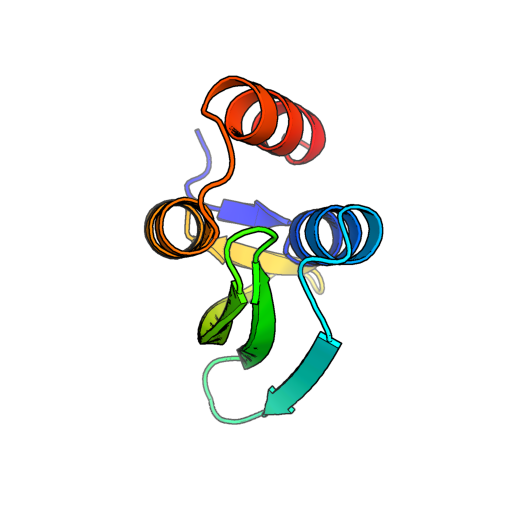Protein AF-A0A5C8EFJ3-F1 (afdb_monomer_lite)

Secondary structure (DSSP, 8-state):
--SEEEHHHHHHHHHHTT-EEEEEEEEESEEEEEEEEE-TTS-EEEEEEEEEEETTEEEEEHHHHHHHHHHTT--HHHHHHHHHHH--

Structure (mmCIF, N/CA/C/O backbone):
data_AF-A0A5C8EFJ3-F1
#
_entry.id   AF-A0A5C8EFJ3-F1
#
loop_
_atom_site.group_PDB
_atom_site.id
_atom_site.type_symbol
_atom_site.label_atom_id
_atom_site.label_alt_id
_atom_site.label_comp_id
_atom_site.label_asym_id
_atom_site.label_entity_id
_atom_site.label_seq_id
_atom_site.pdbx_PDB_ins_code
_atom_site.Cartn_x
_atom_site.Cartn_y
_atom_site.Cartn_z
_atom_site.occupancy
_atom_site.B_iso_or_equiv
_atom_site.auth_seq_id
_atom_site.auth_comp_id
_atom_site.auth_asym_id
_atom_site.auth_atom_id
_atom_site.pdbx_PDB_model_num
ATOM 1 N N . MET A 1 1 ? 7.847 0.155 20.434 1.00 52.44 1 MET A N 1
ATOM 2 C CA . MET A 1 1 ? 7.119 0.651 19.247 1.00 52.44 1 MET A CA 1
ATOM 3 C C . MET A 1 1 ? 5.839 -0.145 19.083 1.00 52.44 1 MET A C 1
ATOM 5 O O . MET A 1 1 ? 5.882 -1.354 19.277 1.00 52.44 1 MET A O 1
ATOM 9 N N . SER A 1 2 ? 4.725 0.507 18.741 1.00 60.38 2 SER A N 1
ATOM 10 C CA . SER A 1 2 ? 3.540 -0.209 18.254 1.00 60.38 2 SER A CA 1
ATOM 11 C C . SER A 1 2 ? 3.909 -0.961 16.971 1.00 60.38 2 SER A C 1
ATOM 13 O O . SER A 1 2 ? 4.573 -0.402 16.103 1.00 60.38 2 SER A O 1
ATOM 15 N N . ASN A 1 3 ? 3.495 -2.223 16.847 1.00 79.44 3 ASN A N 1
ATOM 16 C CA . ASN A 1 3 ? 3.747 -3.055 15.662 1.00 79.44 3 ASN A CA 1
ATOM 17 C C . ASN A 1 3 ? 2.766 -2.757 14.513 1.00 79.44 3 ASN A C 1
ATOM 19 O O . ASN A 1 3 ? 2.609 -3.583 13.610 1.00 79.44 3 ASN A O 1
ATOM 23 N N . PHE A 1 4 ? 2.075 -1.618 14.569 1.00 83.19 4 PHE A N 1
ATOM 24 C CA . PHE A 1 4 ? 0.985 -1.255 13.677 1.00 83.19 4 PHE A CA 1
ATOM 25 C C . PHE A 1 4 ? 1.182 0.140 13.089 1.00 83.19 4 PHE A C 1
ATOM 27 O O . PHE A 1 4 ? 1.644 1.050 13.772 1.00 83.19 4 PHE A O 1
ATOM 34 N N . TYR A 1 5 ? 0.777 0.279 11.831 1.00 85.12 5 TYR A N 1
ATOM 35 C CA . TYR A 1 5 ? 0.830 1.497 11.030 1.00 85.12 5 TYR A CA 1
ATOM 36 C C . TYR A 1 5 ? -0.572 1.865 10.565 1.00 85.12 5 TYR A C 1
ATOM 38 O O . TYR A 1 5 ? -1.376 0.974 10.292 1.00 85.12 5 TYR A O 1
ATOM 46 N N . ASP A 1 6 ? -0.854 3.160 10.445 1.00 85.56 6 ASP A N 1
ATOM 47 C CA . ASP A 1 6 ? -2.121 3.634 9.895 1.00 85.56 6 ASP A CA 1
ATOM 48 C C . ASP A 1 6 ? -2.218 3.266 8.406 1.00 85.56 6 ASP A C 1
ATOM 50 O O . ASP A 1 6 ? -1.419 3.702 7.572 1.00 85.56 6 ASP A O 1
ATOM 54 N N . ALA A 1 7 ? -3.188 2.417 8.077 1.00 83.56 7 ALA A N 1
ATOM 55 C CA . ALA A 1 7 ? -3.374 1.916 6.726 1.00 83.56 7 ALA A CA 1
ATOM 56 C C . ALA A 1 7 ? -3.719 3.021 5.732 1.00 83.56 7 ALA A C 1
ATOM 58 O O . ALA A 1 7 ? -3.289 2.965 4.581 1.00 83.56 7 ALA A O 1
ATOM 59 N N . ASP A 1 8 ? -4.503 4.007 6.161 1.00 82.12 8 ASP A N 1
ATOM 60 C CA . ASP A 1 8 ? -5.005 5.049 5.278 1.00 82.12 8 ASP A CA 1
ATOM 61 C C . ASP A 1 8 ? -3.844 5.964 4.853 1.00 82.12 8 ASP A C 1
ATOM 63 O O . ASP A 1 8 ? -3.762 6.379 3.694 1.00 82.12 8 ASP A O 1
ATOM 67 N N . ILE A 1 9 ? -2.874 6.198 5.746 1.00 85.81 9 ILE A N 1
ATOM 68 C CA . ILE A 1 9 ? -1.628 6.916 5.427 1.00 85.81 9 ILE A CA 1
ATOM 69 C C . ILE A 1 9 ? -0.789 6.133 4.409 1.00 85.81 9 ILE A C 1
ATOM 71 O O . ILE A 1 9 ? -0.375 6.698 3.393 1.00 85.81 9 ILE A O 1
ATOM 75 N N . VAL A 1 10 ? -0.588 4.830 4.637 1.00 85.25 10 VAL A N 1
ATOM 76 C CA . VAL A 1 10 ? 0.164 3.953 3.722 1.00 85.25 10 VAL A CA 1
ATOM 77 C C . VAL A 1 10 ? -0.459 3.942 2.329 1.00 85.25 10 VAL A C 1
ATOM 79 O O . VAL A 1 10 ? 0.234 4.155 1.336 1.00 85.25 10 VAL A O 1
ATOM 82 N N . ILE A 1 11 ? -1.771 3.738 2.234 1.00 82.25 11 ILE A N 1
ATOM 83 C CA . ILE A 1 11 ? -2.469 3.694 0.949 1.00 82.25 11 ILE A CA 1
ATOM 84 C C . ILE A 1 11 ? -2.362 5.038 0.221 1.00 82.25 11 ILE A C 1
ATOM 86 O O . ILE A 1 11 ? -2.041 5.065 -0.968 1.00 82.25 11 ILE A O 1
ATOM 90 N N . ASN A 1 12 ? -2.552 6.157 0.923 1.00 83.56 12 ASN A N 1
ATOM 91 C CA . ASN A 1 12 ? -2.407 7.487 0.330 1.00 83.56 12 ASN A CA 1
ATOM 92 C C . ASN A 1 12 ? -0.988 7.747 -0.196 1.00 83.56 12 ASN A C 1
ATOM 94 O O . ASN A 1 12 ? -0.830 8.351 -1.259 1.00 83.56 12 ASN A O 1
ATOM 98 N N . PHE A 1 13 ? 0.043 7.286 0.514 1.00 85.75 13 PHE A N 1
ATOM 99 C CA . PHE A 1 13 ? 1.428 7.363 0.049 1.00 85.75 13 PHE A CA 1
ATOM 100 C C . PHE A 1 13 ? 1.624 6.587 -1.262 1.00 85.75 13 PHE A C 1
ATOM 102 O O . PHE A 1 13 ? 2.137 7.131 -2.243 1.00 85.75 13 PHE A O 1
ATOM 109 N N . LEU A 1 14 ? 1.141 5.346 -1.317 1.00 83.50 14 LEU A N 1
ATOM 110 C CA . LEU A 1 14 ? 1.267 4.486 -2.492 1.00 83.50 14 LEU A CA 1
ATOM 111 C C . LEU A 1 14 ? 0.479 5.017 -3.710 1.00 83.50 14 LEU A C 1
ATOM 113 O O . LEU A 1 14 ? 0.955 4.918 -4.843 1.00 83.50 14 LEU A O 1
ATOM 117 N N . ILE A 1 15 ? -0.688 5.639 -3.490 1.00 83.31 15 ILE A N 1
ATOM 118 C CA . ILE A 1 15 ? -1.454 6.343 -4.536 1.00 83.31 15 ILE A CA 1
ATOM 119 C C . ILE A 1 15 ? -0.664 7.543 -5.071 1.00 83.31 15 ILE A C 1
ATOM 121 O O . ILE A 1 15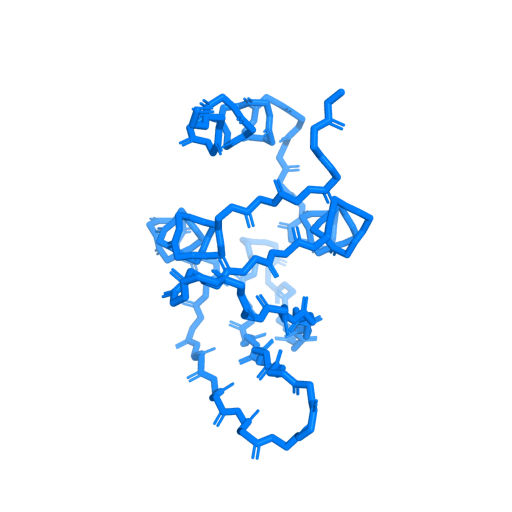 ? -0.554 7.709 -6.285 1.00 83.31 15 ILE A O 1
ATOM 125 N N . LYS A 1 16 ? -0.079 8.372 -4.192 1.00 84.38 16 LYS A N 1
ATOM 126 C CA . LYS A 1 16 ? 0.737 9.532 -4.604 1.00 84.38 16 LYS A CA 1
ATOM 127 C C . LYS A 1 16 ? 1.933 9.121 -5.461 1.00 84.38 16 LYS A C 1
ATOM 129 O O . LYS A 1 16 ? 2.261 9.816 -6.418 1.00 84.38 16 LYS A O 1
ATOM 134 N N . LYS A 1 17 ? 2.540 7.975 -5.150 1.00 80.25 17 LYS A N 1
ATOM 135 C CA . LYS A 1 17 ? 3.630 7.369 -5.928 1.00 80.25 17 LYS A CA 1
ATOM 136 C C . LYS A 1 17 ? 3.174 6.749 -7.253 1.00 80.25 17 LYS A C 1
ATOM 138 O O . LYS A 1 17 ? 4.015 6.288 -8.010 1.00 80.25 17 LYS A O 1
ATOM 143 N N . LYS A 1 18 ? 1.866 6.726 -7.546 1.00 81.31 18 LYS A N 1
ATOM 144 C CA . LYS A 1 18 ? 1.267 6.049 -8.713 1.00 81.31 18 LYS A CA 1
ATOM 145 C C . LYS A 1 18 ? 1.598 4.553 -8.789 1.00 81.31 18 LYS A C 1
ATOM 147 O O . LYS A 1 18 ? 1.461 3.944 -9.844 1.00 81.31 18 LYS A O 1
ATOM 152 N N . LEU A 1 19 ? 1.976 3.957 -7.657 1.00 79.38 19 LEU A N 1
ATOM 153 C CA . LEU A 1 19 ? 2.268 2.529 -7.555 1.00 79.38 19 LEU A CA 1
ATOM 154 C C . LEU A 1 19 ? 0.991 1.701 -7.471 1.00 79.38 19 LEU A C 1
ATOM 156 O O . LEU A 1 19 ? 1.044 0.499 -7.679 1.00 79.38 19 LEU A O 1
ATOM 160 N N . ILE A 1 20 ? -0.148 2.330 -7.176 1.00 75.94 20 ILE A N 1
ATOM 161 C CA . ILE A 1 20 ? -1.458 1.688 -7.106 1.00 75.94 20 ILE A CA 1
ATOM 162 C C . ILE A 1 20 ? -2.284 2.064 -8.327 1.00 75.94 20 ILE A C 1
ATOM 164 O O . ILE A 1 20 ? -2.525 3.242 -8.580 1.00 75.94 20 ILE A O 1
ATOM 168 N N . THR A 1 21 ? -2.787 1.055 -9.031 1.00 68.31 21 THR A N 1
ATOM 169 C CA . THR A 1 21 ? -3.729 1.235 -10.145 1.00 68.31 21 THR A CA 1
ATOM 170 C C . THR A 1 21 ? -5.173 0.965 -9.742 1.00 68.31 21 THR A C 1
ATOM 172 O O . THR A 1 21 ? -6.083 1.604 -10.263 1.00 68.31 21 THR A O 1
ATOM 175 N N . ASN A 1 22 ? -5.410 0.041 -8.807 1.00 72.12 22 ASN A N 1
ATOM 176 C CA . ASN A 1 22 ? -6.749 -0.270 -8.313 1.00 72.12 22 ASN A CA 1
ATOM 177 C C . ASN A 1 22 ? -6.688 -0.805 -6.877 1.00 72.12 22 ASN A C 1
ATOM 179 O O . ASN A 1 22 ? -5.767 -1.548 -6.536 1.00 72.12 22 ASN A O 1
ATOM 183 N N . ILE A 1 23 ? -7.685 -0.459 -6.061 1.00 71.75 23 ILE A N 1
ATOM 184 C CA . ILE A 1 23 ? -7.853 -0.953 -4.693 1.00 71.75 23 ILE A CA 1
ATOM 185 C C . ILE A 1 23 ? -9.204 -1.647 -4.610 1.00 71.75 23 ILE A C 1
ATOM 187 O O . ILE A 1 23 ? -10.248 -1.022 -4.782 1.00 71.75 23 ILE A O 1
ATOM 191 N N . ASN A 1 24 ? -9.184 -2.941 -4.307 1.00 72.81 24 ASN A N 1
ATOM 192 C CA . ASN A 1 24 ? -10.388 -3.706 -4.034 1.00 72.81 24 ASN A CA 1
ATOM 193 C C . ASN A 1 24 ? -10.489 -4.010 -2.536 1.00 72.81 24 ASN A C 1
ATOM 195 O O . ASN A 1 24 ? -9.563 -4.560 -1.931 1.00 72.81 24 ASN A O 1
ATOM 199 N N . TRP A 1 25 ? -11.631 -3.657 -1.950 1.00 67.25 25 TRP A N 1
ATOM 200 C CA . TRP A 1 25 ? -11.912 -3.849 -0.535 1.00 67.25 25 TRP A CA 1
ATOM 201 C C . TRP A 1 25 ? -12.819 -5.058 -0.327 1.00 67.25 25 TRP A C 1
ATOM 203 O O . TRP A 1 25 ? -13.964 -5.074 -0.780 1.00 67.25 25 TRP A O 1
ATOM 213 N N . LYS A 1 26 ? -12.330 -6.071 0.399 1.00 60.06 26 LYS A N 1
ATOM 214 C CA . LYS A 1 26 ? -13.153 -7.214 0.815 1.00 60.06 26 LYS A CA 1
ATOM 215 C C . LYS A 1 26 ? -13.346 -7.215 2.331 1.00 60.06 26 LYS A C 1
ATOM 217 O O . LYS A 1 26 ? -12.407 -7.433 3.095 1.00 60.06 26 LYS A O 1
ATOM 222 N N . LYS A 1 27 ? -14.597 -7.020 2.761 1.00 54.94 27 LYS A N 1
ATOM 223 C CA . LYS A 1 27 ? -15.053 -7.190 4.150 1.00 54.94 27 LYS A CA 1
ATOM 224 C C . LYS A 1 27 ? -15.338 -8.671 4.440 1.00 54.94 27 LYS A C 1
ATOM 226 O O . LYS A 1 27 ? -16.489 -9.083 4.394 1.00 54.94 27 LYS A O 1
ATOM 231 N N . TYR A 1 28 ? -14.327 -9.483 4.733 1.00 49.44 28 TYR A N 1
ATOM 232 C CA . TYR A 1 28 ? -14.557 -10.850 5.228 1.00 49.44 28 TYR A CA 1
ATOM 233 C C . TYR A 1 28 ? -13.629 -11.164 6.390 1.00 49.44 28 TYR A C 1
ATOM 235 O O . TYR A 1 28 ? -12.466 -11.423 6.125 1.00 49.44 28 TYR A O 1
ATOM 243 N N . ASN A 1 29 ? -14.158 -11.182 7.623 1.00 48.03 29 ASN A N 1
ATOM 244 C CA . ASN A 1 29 ? -13.559 -11.572 8.920 1.00 48.03 29 ASN A CA 1
ATOM 245 C C . ASN A 1 29 ? -12.166 -11.017 9.314 1.00 48.03 29 ASN A C 1
ATOM 247 O O . ASN A 1 29 ? -11.962 -10.805 10.498 1.00 48.03 29 ASN A O 1
ATOM 251 N N . ASN A 1 30 ? -11.290 -10.671 8.369 1.00 56.00 30 ASN A N 1
ATOM 252 C CA . ASN A 1 30 ? -10.113 -9.811 8.445 1.00 56.00 30 ASN A CA 1
ATOM 253 C C . ASN A 1 30 ? -10.190 -8.860 7.236 1.00 56.00 30 ASN A C 1
ATOM 255 O O . ASN A 1 30 ? -10.414 -9.302 6.106 1.00 56.00 30 ASN A O 1
ATOM 259 N N . LEU A 1 31 ? -10.042 -7.553 7.439 1.00 69.56 31 LEU A N 1
ATOM 260 C CA . LEU A 1 31 ? -10.138 -6.596 6.336 1.00 69.56 31 LEU A CA 1
ATOM 261 C C . LEU A 1 31 ? -8.899 -6.761 5.452 1.00 69.56 31 LEU A C 1
ATOM 263 O O . LEU A 1 31 ? -7.787 -6.470 5.875 1.00 69.56 31 LEU A O 1
ATOM 267 N N . LYS A 1 32 ? -9.069 -7.277 4.234 1.00 71.19 32 LYS A N 1
ATOM 268 C CA . LYS A 1 32 ? -7.974 -7.421 3.266 1.00 71.19 32 LYS A CA 1
ATOM 269 C C . LYS A 1 32 ? -8.105 -6.354 2.189 1.00 71.19 32 LYS A C 1
ATOM 271 O O . LYS A 1 32 ? -9.176 -6.193 1.599 1.00 71.19 32 LYS A O 1
ATOM 276 N N . TYR A 1 33 ? -7.008 -5.650 1.938 1.00 73.62 33 TYR A N 1
ATOM 277 C CA . TYR A 1 33 ? -6.880 -4.679 0.858 1.00 73.62 33 TYR A CA 1
ATOM 278 C C . TYR A 1 33 ? -6.072 -5.325 -0.242 1.00 73.62 33 TYR A C 1
ATOM 280 O O . TYR A 1 33 ? -4.890 -5.610 -0.066 1.00 73.62 33 TYR A O 1
ATOM 288 N N . THR A 1 34 ? -6.716 -5.573 -1.372 1.00 73.38 34 THR A N 1
ATOM 289 C CA . THR A 1 34 ? -6.031 -6.083 -2.549 1.00 73.38 34 THR A CA 1
ATOM 290 C C . THR A 1 34 ? -5.744 -4.911 -3.467 1.00 73.38 34 THR A C 1
ATOM 292 O O . THR A 1 34 ? -6.654 -4.191 -3.872 1.00 73.38 34 THR A O 1
ATOM 295 N N . VAL A 1 35 ? -4.471 -4.706 -3.755 1.00 75.62 35 VAL A N 1
ATOM 296 C CA . VAL A 1 35 ? -3.956 -3.562 -4.487 1.00 75.62 35 VAL A CA 1
ATOM 297 C C . VAL A 1 35 ? -3.272 -4.080 -5.738 1.00 75.62 35 VAL A C 1
ATOM 299 O O . VAL A 1 35 ? -2.340 -4.880 -5.660 1.00 75.62 35 VAL A O 1
ATOM 302 N N . ASN A 1 36 ? -3.737 -3.624 -6.895 1.00 81.69 36 ASN A N 1
ATOM 303 C CA . ASN A 1 36 ? -3.012 -3.834 -8.137 1.00 81.69 36 ASN A CA 1
ATOM 304 C C . ASN A 1 36 ? -1.900 -2.797 -8.204 1.00 81.69 36 ASN A C 1
ATOM 306 O O . ASN A 1 36 ? -2.168 -1.603 -8.025 1.00 81.69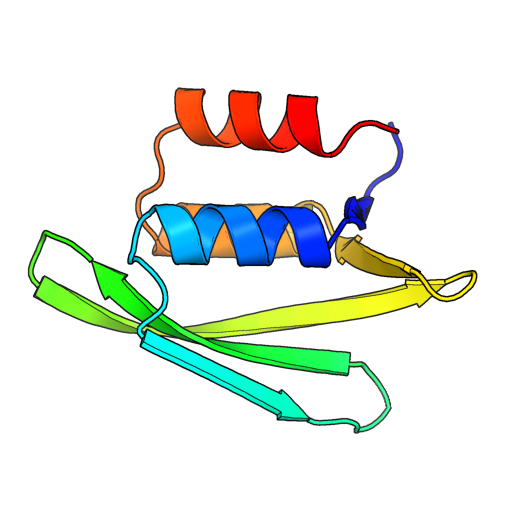 36 ASN A O 1
ATOM 310 N N . PHE A 1 37 ? -0.681 -3.245 -8.476 1.00 82.38 37 PHE A N 1
ATOM 311 C CA . PHE A 1 37 ? 0.467 -2.364 -8.567 1.00 82.38 37 PHE A CA 1
ATOM 312 C C . PHE A 1 37 ? 1.108 -2.378 -9.946 1.00 82.38 37 PHE A C 1
ATOM 314 O O . PHE A 1 37 ? 1.046 -3.381 -10.658 1.00 82.38 37 PHE A O 1
ATOM 321 N N . ASN A 1 38 ? 1.721 -1.248 -10.285 1.00 80.88 38 ASN A N 1
ATOM 322 C CA . ASN A 1 38 ? 2.508 -1.067 -11.495 1.00 80.88 38 ASN A CA 1
ATOM 323 C C . ASN A 1 38 ? 3.826 -0.388 -11.119 1.00 80.88 38 ASN A C 1
ATOM 325 O O . ASN A 1 38 ? 3.819 0.745 -10.636 1.00 80.88 38 ASN A O 1
ATOM 329 N N . ARG A 1 39 ? 4.937 -1.103 -11.282 1.00 80.94 39 ARG A N 1
ATOM 330 C CA . ARG A 1 39 ? 6.281 -0.580 -11.031 1.00 80.94 39 ARG A CA 1
ATOM 331 C C . ARG A 1 39 ? 6.852 0.066 -12.289 1.00 80.94 39 ARG A C 1
ATOM 333 O O . ARG A 1 39 ? 6.509 -0.302 -13.408 1.00 80.94 39 ARG A O 1
ATOM 340 N N . GLU A 1 40 ? 7.784 0.995 -12.095 1.00 77.56 40 GLU A N 1
ATOM 341 C CA . GLU A 1 40 ? 8.458 1.697 -13.197 1.00 77.56 40 GLU A CA 1
ATOM 342 C C . GLU A 1 40 ? 9.268 0.763 -14.109 1.00 77.56 40 GLU A C 1
ATOM 344 O O . GLU A 1 40 ? 9.427 1.045 -15.293 1.00 77.56 40 GLU A O 1
ATOM 349 N N . ASP A 1 41 ? 9.722 -0.382 -13.593 1.00 81.69 41 ASP A N 1
ATOM 350 C CA . ASP A 1 41 ? 10.412 -1.422 -14.365 1.00 81.69 41 ASP A CA 1
ATOM 351 C C . ASP A 1 41 ? 9.468 -2.311 -15.200 1.00 81.69 41 ASP A C 1
ATOM 353 O O . ASP A 1 41 ? 9.909 -3.273 -15.828 1.00 81.69 41 ASP A O 1
ATOM 357 N N . GLY A 1 42 ? 8.169 -1.996 -15.226 1.00 78.19 42 GLY A N 1
ATOM 358 C CA . GLY A 1 42 ? 7.148 -2.710 -15.992 1.00 78.19 42 GLY A CA 1
ATOM 359 C C . GLY A 1 42 ? 6.560 -3.927 -15.276 1.00 78.19 42 GLY A C 1
ATOM 360 O O . GLY A 1 42 ? 5.666 -4.583 -15.825 1.00 78.19 42 GLY A O 1
ATOM 361 N N . LEU A 1 43 ? 7.010 -4.234 -14.052 1.00 83.31 43 LEU A N 1
ATOM 362 C CA . LEU A 1 43 ? 6.449 -5.329 -13.271 1.00 83.31 43 LEU A CA 1
ATOM 363 C C . LEU A 1 43 ? 5.083 -4.928 -12.709 1.00 83.31 43 LEU A C 1
ATOM 365 O O . LEU A 1 43 ? 4.941 -3.997 -11.914 1.00 83.31 43 LEU A O 1
ATOM 369 N N . ASN A 1 44 ? 4.071 -5.681 -13.123 1.00 83.75 44 ASN A N 1
ATOM 370 C CA . ASN A 1 44 ? 2.693 -5.514 -12.694 1.00 83.75 44 ASN A CA 1
ATOM 371 C C . ASN A 1 44 ? 2.268 -6.710 -11.853 1.00 83.75 44 ASN A C 1
ATOM 373 O O . ASN A 1 44 ? 2.639 -7.849 -12.143 1.00 83.75 44 ASN A O 1
ATOM 377 N N . GLY A 1 45 ? 1.459 -6.469 -10.831 1.00 84.31 45 GLY A N 1
ATOM 378 C CA . GLY A 1 45 ? 1.013 -7.551 -9.972 1.00 84.31 45 GLY A CA 1
ATOM 379 C C . GLY A 1 45 ? -0.092 -7.158 -9.017 1.00 84.31 45 GLY A C 1
ATOM 380 O O . GLY A 1 45 ? -0.649 -6.061 -9.066 1.00 84.31 45 GLY A O 1
ATOM 381 N N . ILE A 1 46 ? -0.411 -8.103 -8.142 1.00 83.75 46 ILE A N 1
ATOM 382 C CA . ILE A 1 46 ? -1.424 -7.946 -7.110 1.00 83.75 46 ILE A CA 1
ATOM 383 C C . ILE A 1 46 ? -0.749 -8.159 -5.768 1.00 83.75 46 ILE A C 1
ATOM 385 O O . ILE A 1 46 ? -0.077 -9.168 -5.556 1.00 83.75 46 ILE A O 1
ATOM 389 N N . ILE A 1 47 ? -0.967 -7.229 -4.849 1.00 82.81 47 ILE A N 1
ATOM 390 C CA . ILE A 1 47 ? -0.496 -7.331 -3.479 1.00 82.81 47 ILE A CA 1
ATOM 391 C C . ILE A 1 47 ? -1.669 -7.252 -2.514 1.00 82.81 47 ILE A C 1
ATOM 393 O O . ILE A 1 47 ? -2.657 -6.571 -2.773 1.00 82.81 47 ILE A O 1
ATOM 397 N N . SER A 1 48 ? -1.606 -8.010 -1.424 1.00 78.81 48 SER A N 1
ATOM 398 C CA . SER A 1 48 ? -2.669 -8.040 -0.422 1.00 78.81 48 SER A CA 1
ATOM 399 C C . SER A 1 48 ? -2.133 -7.567 0.919 1.00 78.81 48 SER A C 1
ATOM 401 O O . SER A 1 48 ? -1.268 -8.215 1.499 1.00 78.81 48 SER A O 1
ATOM 403 N N . PHE A 1 49 ? -2.685 -6.469 1.424 1.00 79.31 49 PHE A N 1
ATOM 404 C CA . PHE A 1 49 ? -2.439 -5.983 2.773 1.00 79.31 49 PHE A CA 1
ATOM 405 C C . PHE A 1 49 ? -3.513 -6.542 3.701 1.00 79.31 49 PHE A C 1
ATOM 407 O O . PHE A 1 49 ? -4.711 -6.397 3.449 1.00 79.31 49 PHE A O 1
ATOM 414 N N . GLU A 1 50 ? -3.092 -7.184 4.783 1.00 82.12 50 GLU A N 1
ATOM 415 C CA . GLU A 1 50 ? -4.001 -7.585 5.851 1.00 82.12 50 GLU A CA 1
ATOM 416 C C . GLU A 1 50 ? -4.109 -6.467 6.886 1.00 82.12 50 GLU A C 1
ATOM 418 O O . GLU A 1 50 ? -3.098 -5.984 7.405 1.00 82.12 50 GLU A O 1
ATOM 423 N N . ILE A 1 51 ? -5.349 -6.069 7.164 1.00 82.25 51 ILE A N 1
ATOM 424 C CA . ILE A 1 51 ? -5.697 -4.911 7.978 1.00 82.25 51 ILE A CA 1
ATOM 425 C C . ILE A 1 51 ? -6.554 -5.353 9.156 1.00 82.25 51 ILE A C 1
ATOM 427 O O . ILE A 1 51 ? -7.493 -6.142 9.036 1.00 82.25 51 ILE A O 1
ATOM 431 N N . THR A 1 52 ? -6.216 -4.811 10.317 1.00 83.31 52 THR A N 1
ATOM 432 C CA . THR A 1 52 ? -6.990 -4.922 11.552 1.00 83.31 52 THR A CA 1
ATOM 433 C C . THR A 1 52 ? -7.678 -3.585 11.807 1.00 83.31 52 THR A C 1
ATOM 435 O O . THR A 1 52 ? -7.061 -2.545 11.602 1.00 83.31 52 THR A O 1
ATOM 438 N N . VAL A 1 53 ? -8.944 -3.584 12.231 1.00 81.06 53 VAL A N 1
ATOM 439 C CA . VAL A 1 53 ? -9.612 -2.347 12.668 1.00 81.06 53 VAL A CA 1
ATOM 440 C C . VAL A 1 53 ? -9.663 -2.295 14.177 1.00 81.06 53 VAL A C 1
ATOM 442 O O . VAL A 1 53 ? -10.236 -3.176 14.812 1.00 81.06 53 VAL A O 1
ATOM 445 N N . GLU A 1 54 ? -9.102 -1.230 14.733 1.00 81.25 54 GLU A N 1
ATOM 446 C CA . GLU A 1 54 ? -9.104 -0.950 16.162 1.00 81.25 54 GLU A CA 1
ATOM 447 C C . GLU A 1 54 ? -9.498 0.512 16.372 1.00 81.25 54 GLU A C 1
ATOM 449 O O . GLU A 1 54 ? -8.992 1.403 15.694 1.00 81.25 54 GLU A O 1
ATOM 454 N N . ASN A 1 55 ? -10.450 0.778 17.270 1.00 78.38 55 ASN A N 1
ATOM 455 C CA . ASN A 1 55 ? -10.934 2.137 17.557 1.00 78.38 55 ASN A CA 1
ATOM 456 C C . ASN A 1 55 ? -11.331 2.947 16.303 1.00 78.38 55 ASN A C 1
ATOM 458 O O . ASN A 1 55 ? -11.081 4.148 16.227 1.00 78.38 55 ASN A O 1
ATOM 462 N N . LYS A 1 56 ? -11.963 2.292 15.315 1.00 79.44 56 LYS A N 1
ATOM 463 C CA . LYS A 1 56 ? -12.340 2.869 14.004 1.00 79.44 56 LYS A CA 1
ATOM 464 C C . LYS A 1 56 ? -11.159 3.287 13.110 1.00 79.44 56 LYS A C 1
ATOM 466 O O . LYS A 1 56 ? -11.396 3.925 12.090 1.00 79.44 56 LYS A O 1
ATOM 471 N N . LYS A 1 57 ? -9.921 2.920 13.452 1.00 81.56 57 LYS A N 1
ATOM 472 C CA . LYS A 1 57 ? -8.736 3.104 12.605 1.00 81.56 57 LYS A CA 1
ATOM 473 C C . LYS A 1 57 ? -8.369 1.807 11.899 1.00 81.56 57 LYS A C 1
ATOM 475 O O . LYS A 1 57 ? -8.435 0.735 12.500 1.00 81.56 57 LYS A O 1
ATOM 480 N N . HIS A 1 58 ? -7.965 1.912 10.638 1.00 84.50 58 HIS A N 1
ATOM 481 C CA . HIS A 1 58 ? -7.409 0.807 9.868 1.00 84.50 58 HIS A CA 1
ATOM 482 C C . HIS A 1 58 ? -5.914 0.686 10.167 1.00 84.50 58 HIS A C 1
ATOM 484 O O . HIS A 1 58 ? -5.164 1.642 9.991 1.00 84.50 58 HIS A O 1
ATOM 490 N N . LEU A 1 59 ? -5.473 -0.486 10.617 1.00 86.31 59 LEU A N 1
ATOM 491 C CA . LEU A 1 59 ? -4.101 -0.734 11.044 1.00 86.31 59 LEU A CA 1
ATOM 492 C C . LEU A 1 59 ? -3.460 -1.871 10.242 1.00 86.31 59 LEU A C 1
ATOM 494 O O . LEU A 1 59 ? -4.038 -2.950 10.109 1.00 86.31 59 LEU A O 1
ATOM 498 N N . ILE A 1 60 ? -2.235 -1.657 9.763 1.00 86.75 60 ILE A N 1
ATOM 499 C CA . ILE A 1 60 ? -1.401 -2.654 9.076 1.00 86.75 60 ILE A CA 1
ATOM 500 C C . ILE A 1 60 ? -0.274 -3.082 10.011 1.00 86.75 60 ILE A C 1
ATOM 502 O O . ILE A 1 60 ? 0.428 -2.243 10.571 1.00 86.75 60 ILE A O 1
ATOM 506 N N . ARG A 1 61 ? -0.059 -4.392 10.162 1.00 85.50 61 ARG A N 1
ATOM 507 C CA . ARG A 1 61 ? 1.093 -4.918 10.913 1.00 85.50 61 ARG A CA 1
ATOM 508 C C . ARG A 1 61 ? 2.401 -4.586 10.196 1.00 85.50 61 ARG A C 1
ATOM 510 O O . ARG A 1 61 ? 2.496 -4.806 8.991 1.00 85.50 61 ARG A O 1
ATOM 517 N N . LEU A 1 62 ? 3.428 -4.177 10.944 1.00 83.62 62 LEU A N 1
ATOM 518 C CA . LEU A 1 62 ? 4.766 -3.853 10.424 1.00 83.62 62 LEU A CA 1
ATOM 519 C C . LEU A 1 62 ? 5.296 -4.916 9.457 1.00 83.62 62 LEU A C 1
ATOM 521 O O . LEU A 1 62 ? 5.749 -4.597 8.366 1.00 83.62 62 LEU A O 1
ATOM 525 N N . HIS A 1 63 ? 5.215 -6.186 9.854 1.00 81.94 63 HIS A N 1
ATOM 526 C CA . HIS A 1 63 ? 5.723 -7.297 9.053 1.00 81.94 63 HIS A CA 1
ATOM 527 C C . HIS A 1 63 ? 5.032 -7.392 7.684 1.00 81.94 63 HIS A C 1
ATOM 529 O O . HIS A 1 63 ? 5.694 -7.524 6.658 1.00 81.94 63 HIS A O 1
ATOM 535 N N . ASN A 1 64 ? 3.705 -7.243 7.662 1.00 80.69 64 ASN A N 1
ATOM 536 C CA . ASN A 1 64 ? 2.920 -7.279 6.430 1.00 80.69 64 ASN A CA 1
ATOM 537 C C . ASN A 1 64 ? 3.245 -6.073 5.545 1.00 80.69 64 ASN A C 1
ATOM 539 O O . ASN A 1 64 ? 3.379 -6.215 4.332 1.00 80.69 64 ASN A O 1
ATOM 543 N N . LEU A 1 65 ? 3.409 -4.897 6.157 1.00 84.81 65 LEU A N 1
ATOM 544 C CA . LEU A 1 65 ? 3.808 -3.686 5.453 1.00 84.81 65 LEU A CA 1
ATOM 545 C C . LEU A 1 65 ? 5.194 -3.846 4.814 1.00 84.81 65 LEU A C 1
ATOM 547 O O . LEU A 1 65 ? 5.336 -3.584 3.626 1.00 84.81 65 LEU A O 1
ATOM 551 N N . ALA A 1 66 ? 6.188 -4.333 5.559 1.00 81.94 66 ALA A N 1
ATOM 552 C CA . ALA A 1 66 ? 7.559 -4.498 5.078 1.00 81.94 66 ALA A CA 1
ATOM 553 C C . ALA A 1 66 ? 7.646 -5.425 3.855 1.00 81.94 66 ALA A C 1
ATOM 555 O O . ALA A 1 66 ? 8.279 -5.071 2.862 1.00 81.94 66 ALA A O 1
ATOM 556 N N . ILE A 1 67 ? 6.946 -6.567 3.888 1.00 82.81 67 ILE A N 1
ATOM 557 C CA . ILE A 1 67 ? 6.849 -7.476 2.733 1.00 82.81 67 ILE A CA 1
ATOM 558 C C . ILE A 1 67 ? 6.260 -6.739 1.528 1.00 82.81 67 ILE A C 1
ATOM 560 O O . ILE A 1 67 ? 6.750 -6.870 0.405 1.00 82.81 67 ILE A O 1
ATOM 564 N N . CYS A 1 68 ? 5.220 -5.936 1.757 1.00 82.38 68 CYS A N 1
ATOM 565 C CA . CYS A 1 68 ? 4.559 -5.235 0.674 1.00 82.38 68 CYS A CA 1
ATOM 566 C C . CYS A 1 68 ? 5.429 -4.146 0.042 1.00 82.38 68 CYS A C 1
ATOM 568 O O . CYS A 1 68 ? 5.510 -4.062 -1.181 1.00 82.38 68 CYS A O 1
ATOM 570 N N . LEU A 1 69 ? 6.105 -3.341 0.861 1.00 84.19 69 LEU A N 1
ATOM 571 C CA . LEU A 1 69 ? 6.989 -2.278 0.385 1.00 84.19 69 LEU A CA 1
ATOM 572 C C . LEU A 1 69 ? 8.201 -2.852 -0.367 1.00 84.19 69 LEU A C 1
ATOM 574 O O . LEU A 1 69 ? 8.586 -2.304 -1.399 1.00 84.19 69 LEU A O 1
ATOM 578 N N . ALA A 1 70 ? 8.728 -4.001 0.074 1.00 82.00 70 ALA A N 1
ATOM 579 C CA . ALA A 1 70 ? 9.796 -4.71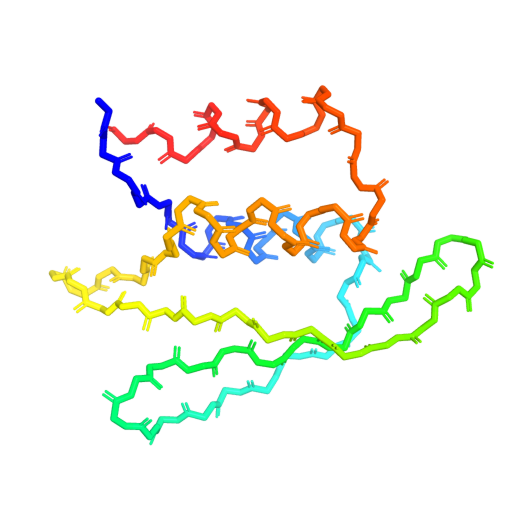1 -0.627 1.00 82.00 70 ALA A CA 1
ATOM 580 C C . ALA A 1 70 ? 9.364 -5.177 -2.030 1.00 82.00 70 ALA A C 1
ATOM 582 O O . ALA A 1 70 ? 10.092 -4.983 -3.002 1.00 82.00 70 ALA A O 1
ATOM 583 N N . HIS A 1 71 ? 8.154 -5.729 -2.175 1.00 82.19 71 HIS A N 1
ATOM 584 C CA . HIS A 1 71 ? 7.623 -6.113 -3.492 1.00 82.19 71 HIS A CA 1
ATOM 585 C C . HIS A 1 71 ? 7.423 -4.918 -4.433 1.00 82.19 71 HIS A C 1
ATOM 587 O O . HIS A 1 71 ? 7.575 -5.057 -5.650 1.00 82.19 71 HIS A O 1
ATOM 593 N N . LEU A 1 72 ? 7.116 -3.747 -3.876 1.00 82.75 72 LEU A N 1
ATOM 594 C CA . LEU A 1 72 ? 6.933 -2.502 -4.621 1.00 82.75 72 LEU A CA 1
ATOM 595 C C . LEU A 1 72 ? 8.252 -1.792 -4.960 1.00 82.75 72 LEU A C 1
ATOM 597 O O . LEU A 1 72 ? 8.211 -0.780 -5.653 1.00 82.75 72 LEU A O 1
ATOM 601 N N . ASN A 1 73 ? 9.399 -2.332 -4.527 1.00 83.00 73 ASN A N 1
ATOM 602 C CA . ASN A 1 73 ? 10.731 -1.758 -4.742 1.00 83.00 73 ASN A CA 1
ATOM 603 C C . ASN A 1 73 ? 10.863 -0.315 -4.232 1.00 83.00 73 ASN A C 1
ATOM 605 O O . ASN A 1 73 ? 11.506 0.522 -4.861 1.00 83.00 73 ASN A O 1
ATOM 609 N N . ILE A 1 74 ? 10.216 -0.031 -3.102 1.00 83.19 74 ILE A N 1
ATOM 610 C CA . ILE A 1 74 ? 10.284 1.268 -2.431 1.00 83.19 74 ILE A CA 1
ATOM 611 C C . ILE A 1 74 ? 11.608 1.344 -1.671 1.00 83.19 74 ILE A C 1
ATOM 613 O O . ILE A 1 74 ? 11.988 0.381 -0.998 1.00 83.19 74 ILE A O 1
ATOM 617 N N . SER A 1 75 ? 12.316 2.467 -1.786 1.00 82.94 75 SER A N 1
ATOM 618 C CA . SER A 1 75 ? 13.629 2.624 -1.164 1.00 82.94 75 SER A CA 1
ATOM 619 C C . SER A 1 75 ? 13.537 2.670 0.363 1.00 82.94 75 SER A C 1
ATOM 621 O O . SER A 1 75 ? 12.519 3.051 0.942 1.00 82.94 75 SER A O 1
ATOM 623 N N . GLU A 1 76 ? 14.624 2.321 1.048 1.00 80.56 76 GLU A N 1
ATOM 624 C CA . GLU A 1 76 ? 14.675 2.376 2.513 1.00 80.56 76 GLU A CA 1
ATOM 625 C C . GLU A 1 76 ? 14.442 3.799 3.057 1.00 80.56 76 GLU A C 1
ATOM 627 O O . GLU A 1 76 ? 13.799 3.975 4.091 1.00 80.56 76 GLU A O 1
ATOM 632 N N . GLU A 1 77 ? 14.894 4.830 2.338 1.00 84.06 77 GLU A N 1
ATOM 633 C CA . GLU A 1 77 ? 14.629 6.234 2.678 1.00 84.06 77 GLU A CA 1
ATOM 634 C C . GLU A 1 77 ? 13.131 6.550 2.643 1.00 84.06 77 GLU A C 1
ATOM 636 O O . GLU A 1 77 ? 12.596 7.115 3.597 1.00 84.06 77 GLU A O 1
ATOM 641 N N . GLU A 1 78 ? 12.431 6.115 1.595 1.00 82.06 78 GLU A N 1
ATOM 642 C CA . GLU A 1 78 ? 10.985 6.299 1.460 1.00 82.06 78 GLU A CA 1
ATOM 643 C C . GLU A 1 78 ? 10.202 5.524 2.525 1.00 82.06 78 GLU A C 1
ATOM 645 O O . GLU A 1 78 ? 9.214 6.023 3.067 1.00 82.06 78 GLU A O 1
ATOM 650 N N . ILE A 1 79 ? 10.654 4.313 2.863 1.00 81.25 79 ILE A N 1
ATOM 651 C CA . ILE A 1 79 ? 10.083 3.525 3.960 1.00 81.25 79 ILE A CA 1
ATOM 652 C C . ILE A 1 79 ? 10.242 4.290 5.279 1.00 81.25 79 ILE A C 1
ATOM 654 O O . ILE A 1 79 ? 9.289 4.391 6.052 1.00 81.25 79 ILE A O 1
ATOM 658 N N . ASN A 1 80 ? 11.413 4.874 5.532 1.00 81.12 80 ASN A N 1
ATOM 659 C CA . ASN A 1 80 ? 11.670 5.653 6.740 1.00 81.12 80 ASN A CA 1
ATOM 660 C C . ASN A 1 80 ? 10.813 6.927 6.815 1.00 81.12 80 ASN A C 1
ATOM 662 O O . ASN A 1 80 ? 10.321 7.271 7.893 1.00 81.12 80 ASN A O 1
ATOM 666 N N . GLU A 1 81 ? 10.586 7.616 5.695 1.00 81.69 81 GLU A N 1
ATOM 667 C CA . GLU A 1 81 ? 9.651 8.748 5.623 1.00 81.69 81 GLU A CA 1
ATOM 668 C C . GLU A 1 81 ? 8.209 8.319 5.909 1.00 81.69 81 GLU A C 1
ATOM 670 O O . GLU A 1 81 ? 7.513 8.951 6.711 1.00 81.69 81 GLU A O 1
ATOM 675 N N . LEU A 1 82 ? 7.775 7.205 5.317 1.00 82.88 82 LEU A N 1
ATOM 676 C CA . LEU A 1 82 ? 6.455 6.640 5.560 1.00 82.88 82 LEU A CA 1
ATOM 677 C C . LEU A 1 82 ? 6.276 6.276 7.039 1.00 82.88 82 LEU A C 1
ATOM 679 O O . LEU A 1 82 ? 5.270 6.650 7.644 1.00 82.88 82 LEU A O 1
ATOM 683 N N . ILE A 1 83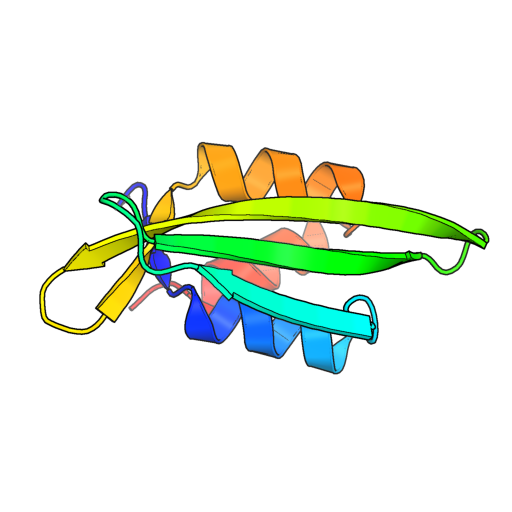 ? 7.266 5.619 7.648 1.00 78.25 83 ILE A N 1
ATOM 684 C CA . ILE A 1 83 ? 7.250 5.252 9.069 1.00 78.25 83 ILE A CA 1
ATOM 685 C C . ILE A 1 83 ? 7.124 6.497 9.952 1.00 78.25 83 ILE A C 1
ATOM 687 O O . ILE A 1 83 ? 6.304 6.501 10.868 1.00 78.25 83 ILE A O 1
ATOM 691 N N . LYS A 1 84 ? 7.873 7.569 9.656 1.00 79.12 84 LYS A N 1
ATOM 692 C CA . LYS A 1 84 ? 7.762 8.849 10.376 1.00 79.12 84 LYS A CA 1
ATOM 693 C C . LYS A 1 84 ? 6.366 9.457 10.259 1.00 79.12 84 LYS A C 1
ATOM 695 O O . LYS A 1 84 ? 5.852 9.963 11.248 1.00 79.12 84 LYS A O 1
ATOM 700 N N . SER A 1 85 ? 5.744 9.380 9.082 1.00 75.62 85 SER A N 1
ATOM 701 C CA . SER A 1 85 ? 4.392 9.913 8.853 1.00 75.62 85 SER A CA 1
ATOM 702 C C . SER A 1 85 ? 3.276 9.100 9.523 1.00 75.62 85 SER A C 1
ATOM 704 O O . SER A 1 85 ? 2.184 9.619 9.733 1.00 75.62 85 SER A O 1
ATOM 706 N N . CYS A 1 86 ? 3.546 7.837 9.864 1.00 71.19 86 CYS A N 1
ATOM 707 C CA . CYS A 1 86 ? 2.592 6.928 10.498 1.00 71.19 86 CYS A CA 1
ATOM 708 C C . CYS A 1 86 ? 2.715 6.860 12.029 1.00 71.19 86 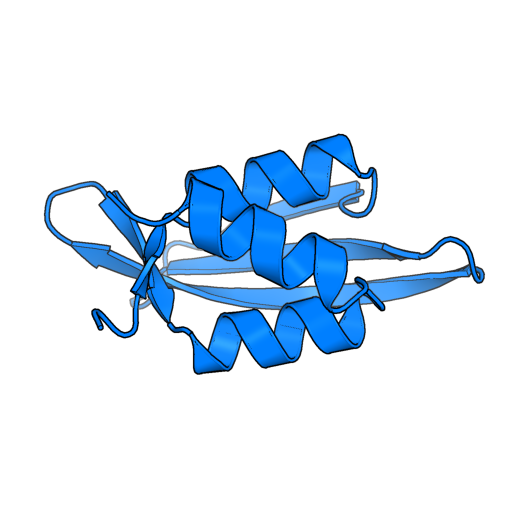CYS A C 1
ATOM 710 O O . CYS A 1 86 ? 1.870 6.233 12.671 1.00 71.19 86 CYS A O 1
ATOM 712 N N . LEU A 1 87 ? 3.765 7.447 12.614 1.00 62.84 87 LEU A N 1
ATOM 713 C CA . LEU A 1 87 ? 3.908 7.581 14.062 1.00 62.84 87 LEU A CA 1
ATOM 714 C C . LEU A 1 87 ? 2.941 8.670 14.549 1.00 62.84 87 LEU A C 1
ATOM 716 O O . LEU A 1 87 ? 3.182 9.857 14.343 1.00 62.84 87 LEU A O 1
ATOM 720 N N . VAL A 1 88 ? 1.834 8.234 15.156 1.00 51.28 88 VAL A N 1
ATOM 721 C CA . VAL A 1 88 ? 0.925 9.074 15.955 1.00 51.28 88 VAL A CA 1
ATOM 722 C C . VAL A 1 88 ? 1.489 9.232 17.359 1.00 51.28 88 VAL A C 1
ATOM 724 O O . VAL A 1 88 ? 1.900 8.194 17.930 1.00 51.28 88 VAL A O 1
#

Radius of gyration: 12.45 Å; chains: 1; bounding box: 30×22×35 Å

Foldseek 3Di:
DPQKFQPVLVVVLCVVVVQFDDWDWDPDPWTKIWTWGAAPVGDTDIAIFTWDADPNTTIGGNVSVVVVCVVNVPDPVRVVVSVVVRDD

pLDDT: mean 78.05, std 8.94, range [48.03, 86.75]

Organism: NCBI:txid29522

Sequence (88 aa):
MSNFYDADIVINFLIKKKLITNINWKKYNNLKYTVNFNREDGLNGIISFEITVENKKHLIRLHNLAICLAHLNISEEEINELIKSCLV